Protein AF-R7U2C7-F1 (afdb_monomer)

Foldseek 3Di:
DVVVQVVCVVVVHDDDDDDDPCVVVPVPDDPVVVVVVCVVVVNDDDDDD

Organism: Capitella teleta (NCBI:txid283909)

Structure (mmCIF, N/CA/C/O backbone):
data_AF-R7U2C7-F1
#
_entry.id   AF-R7U2C7-F1
#
loop_
_atom_site.group_PDB
_atom_site.id
_atom_site.type_symbol
_atom_site.label_atom_id
_atom_site.label_alt_id
_atom_site.label_comp_id
_atom_site.label_asym_id
_atom_site.label_entity_id
_atom_site.label_seq_id
_atom_site.pdbx_PDB_ins_code
_atom_site.Cartn_x
_atom_site.Cartn_y
_atom_site.Cartn_z
_atom_site.occupancy
_atom_site.B_iso_or_equiv
_atom_site.auth_seq_id
_atom_site.auth_comp_id
_atom_site.auth_asym_id
_atom_site.auth_atom_id
_atom_site.pdbx_PDB_model_num
ATOM 1 N N . LEU A 1 1 ? -5.029 12.318 5.235 1.00 66.06 1 LEU A N 1
ATOM 2 C CA . LEU A 1 1 ? -5.681 11.006 5.024 1.00 66.06 1 LEU A CA 1
ATOM 3 C C . LEU A 1 1 ? -6.176 10.440 6.352 1.00 66.06 1 LEU A C 1
ATOM 5 O O . LEU A 1 1 ? -7.381 10.305 6.506 1.00 66.06 1 LEU A O 1
ATOM 9 N N . THR A 1 2 ? -5.287 10.276 7.335 1.00 74.25 2 THR A N 1
ATOM 10 C CA . THR A 1 2 ? -5.597 9.839 8.711 1.00 74.25 2 THR A CA 1
ATOM 11 C C . THR A 1 2 ? -6.763 10.600 9.346 1.00 74.25 2 THR A C 1
ATOM 13 O O . THR A 1 2 ? -7.726 9.978 9.763 1.00 74.25 2 THR A O 1
ATOM 16 N N . ASN A 1 3 ? -6.772 11.939 9.289 1.00 76.94 3 ASN A N 1
ATOM 17 C CA . ASN A 1 3 ? -7.871 12.736 9.862 1.00 76.94 3 ASN A CA 1
ATOM 18 C C . ASN A 1 3 ? -9.238 12.478 9.203 1.00 76.94 3 ASN A C 1
ATOM 20 O O . ASN A 1 3 ? -10.264 12.600 9.859 1.00 76.94 3 ASN A O 1
ATOM 24 N N . LYS A 1 4 ? -9.267 12.126 7.909 1.00 80.56 4 LYS A N 1
ATOM 25 C CA . LYS A 1 4 ? -10.517 11.793 7.203 1.00 80.56 4 LYS A CA 1
ATOM 26 C C . LYS A 1 4 ? -11.044 10.432 7.650 1.00 80.56 4 LYS A C 1
ATOM 28 O O . LYS A 1 4 ? -12.236 10.307 7.892 1.00 80.56 4 LYS A O 1
ATOM 33 N N . ILE A 1 5 ? -10.147 9.456 7.787 1.00 80.81 5 ILE A N 1
ATOM 34 C CA . ILE A 1 5 ? -10.473 8.106 8.256 1.00 80.81 5 ILE A CA 1
ATOM 35 C C . ILE A 1 5 ? -10.932 8.154 9.718 1.00 80.81 5 ILE A C 1
ATOM 37 O O . ILE A 1 5 ? -11.995 7.625 10.020 1.00 80.81 5 ILE A O 1
ATOM 41 N N . SER A 1 6 ? -10.212 8.865 10.596 1.00 83.56 6 SER A N 1
ATOM 42 C CA . SER A 1 6 ? -10.635 9.084 11.987 1.00 83.56 6 SER A CA 1
ATOM 43 C C . SER A 1 6 ? -12.003 9.751 12.065 1.00 83.56 6 SER A C 1
ATOM 45 O O . SER A 1 6 ? -12.877 9.246 12.750 1.00 83.56 6 SER A O 1
ATOM 47 N N . ALA A 1 7 ? -12.245 10.811 11.289 1.00 88.00 7 ALA A N 1
ATOM 48 C CA . ALA A 1 7 ? -13.545 11.473 11.307 1.00 88.00 7 ALA A CA 1
ATOM 49 C C . ALA A 1 7 ? -14.687 10.563 10.809 1.00 88.00 7 ALA A C 1
ATOM 51 O O . ALA A 1 7 ? -15.811 10.690 11.281 1.00 88.00 7 ALA A O 1
ATOM 52 N N . SER A 1 8 ? -14.436 9.680 9.838 1.00 84.81 8 SER A N 1
ATOM 53 C CA . SER A 1 8 ? -15.425 8.699 9.369 1.00 84.81 8 SER A CA 1
ATOM 54 C C . SER A 1 8 ? -15.680 7.594 10.400 1.00 84.81 8 SER A C 1
ATOM 56 O O . SER A 1 8 ? -16.837 7.258 10.645 1.00 84.81 8 SER A O 1
ATOM 58 N N . LEU A 1 9 ? -14.634 7.109 11.076 1.00 84.06 9 LEU A N 1
ATOM 59 C CA . LEU A 1 9 ? -14.751 6.203 1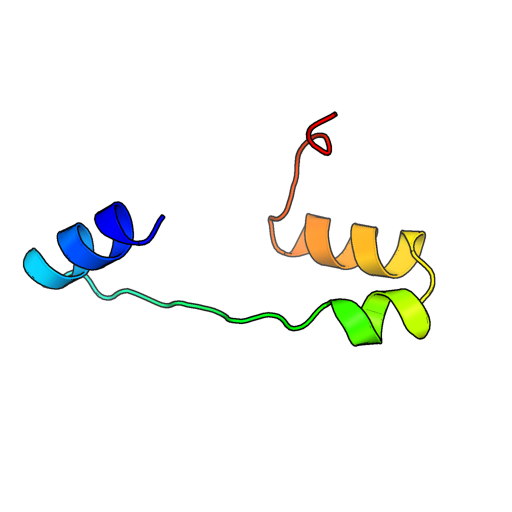2.223 1.00 84.06 9 LEU A CA 1
ATOM 60 C C . LEU A 1 9 ? -15.577 6.827 13.356 1.00 84.06 9 LEU A C 1
ATOM 62 O O . LEU A 1 9 ? -16.498 6.185 13.856 1.00 84.06 9 LEU A O 1
ATOM 66 N N . ASP A 1 10 ? -15.313 8.091 13.698 1.00 90.75 10 ASP A N 1
ATOM 67 C CA . ASP A 1 10 ? -16.041 8.830 14.739 1.00 90.75 10 ASP A CA 1
ATOM 68 C C . ASP A 1 10 ? -17.535 8.996 14.403 1.00 90.75 10 ASP A C 1
ATOM 70 O O . ASP A 1 10 ? -18.376 9.073 15.297 1.00 90.75 10 ASP A O 1
ATOM 74 N N . ARG A 1 11 ? -17.891 9.019 13.110 1.00 93.88 11 ARG A N 1
ATOM 75 C CA . ARG A 1 11 ? -19.284 9.064 12.628 1.00 93.88 11 ARG A CA 1
ATOM 76 C C . ARG A 1 11 ? -19.954 7.687 12.542 1.00 93.88 11 ARG A C 1
ATOM 78 O O . ARG A 1 11 ? -21.113 7.610 12.142 1.00 93.88 11 ARG A O 1
ATOM 85 N N . GLY A 1 12 ? -19.253 6.609 12.897 1.00 88.25 12 GLY A N 1
ATOM 86 C CA . GLY A 1 12 ? -19.747 5.237 12.760 1.00 88.25 12 GLY A CA 1
ATOM 87 C C . GLY A 1 12 ? -19.810 4.747 11.309 1.00 88.25 12 GLY A C 1
ATOM 88 O O . GLY A 1 12 ? -20.488 3.761 11.022 1.00 88.25 12 GLY A O 1
ATOM 89 N N . GLU A 1 13 ? -19.125 5.420 10.380 1.00 88.94 13 GLU A N 1
ATOM 90 C CA . GLU A 1 13 ? -19.034 4.976 8.991 1.00 88.94 13 GLU A CA 1
ATOM 91 C C . GLU A 1 13 ? -18.092 3.769 8.896 1.00 88.94 13 GLU A C 1
ATOM 93 O O . GLU A 1 13 ? -16.991 3.757 9.453 1.00 88.94 13 GLU A O 1
ATOM 98 N N . SER A 1 14 ? -18.502 2.749 8.141 1.00 80.25 14 SER A N 1
ATOM 99 C CA . SER A 1 14 ? -17.630 1.613 7.843 1.00 80.25 14 SER A CA 1
ATOM 100 C C . SER A 1 14 ? -16.468 2.073 6.962 1.00 80.25 14 SER A C 1
ATOM 102 O O . SER A 1 14 ? -16.657 2.414 5.795 1.00 80.25 14 SER A O 1
ATOM 104 N N . CYS A 1 15 ? -15.265 2.083 7.531 1.00 77.31 15 CYS A N 1
ATOM 105 C CA . CYS A 1 15 ? -14.033 2.448 6.840 1.00 77.31 15 CYS A CA 1
ATOM 106 C C . CYS A 1 15 ? -13.234 1.191 6.484 1.00 77.31 15 CYS A C 1
ATOM 108 O O . CYS A 1 15 ? -13.090 0.293 7.312 1.00 77.31 15 CYS A O 1
ATOM 110 N N . LEU A 1 16 ? -12.680 1.144 5.270 1.00 72.06 16 LEU A N 1
ATOM 111 C CA . LEU A 1 16 ? -11.750 0.103 4.832 1.00 72.06 16 LEU A CA 1
ATOM 112 C C . LEU A 1 16 ? -10.437 0.764 4.412 1.00 72.06 16 LEU A C 1
ATOM 114 O O . LEU A 1 16 ? -10.429 1.618 3.525 1.00 72.06 16 LEU A O 1
ATOM 118 N N . GLU A 1 17 ? -9.334 0.361 5.037 1.00 70.50 17 GLU A N 1
ATOM 119 C CA . GLU A 1 17 ? -7.989 0.806 4.678 1.00 70.50 17 GLU A CA 1
ATOM 120 C C . GLU A 1 17 ? -7.200 -0.370 4.098 1.00 70.50 17 GLU A C 1
ATOM 122 O O . GLU A 1 17 ? -7.184 -1.464 4.661 1.00 70.50 17 GLU A O 1
ATOM 127 N N . VAL A 1 18 ? -6.565 -0.150 2.946 1.00 75.00 18 VAL A N 1
ATOM 128 C CA . VAL A 1 18 ? -5.762 -1.161 2.252 1.00 75.00 18 VAL A CA 1
ATOM 129 C C . VAL A 1 18 ? -4.317 -0.686 2.219 1.00 75.00 18 VAL A C 1
ATOM 131 O O . VAL A 1 18 ? -3.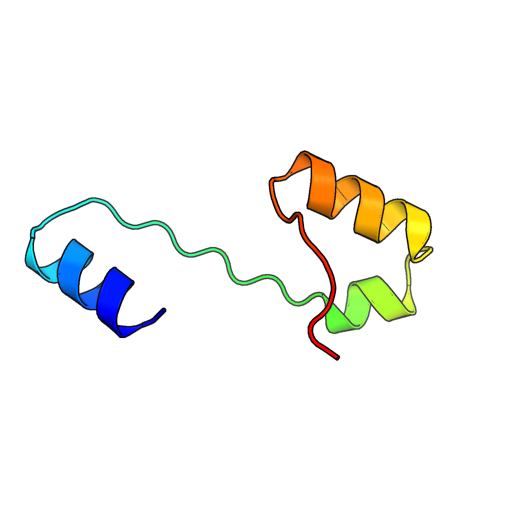983 0.271 1.521 1.00 75.00 18 VAL A O 1
ATOM 134 N N . PHE A 1 19 ? -3.452 -1.377 2.958 1.00 76.44 19 PHE A N 1
ATOM 135 C CA . PHE A 1 19 ? -2.013 -1.138 2.933 1.00 76.44 19 PHE A CA 1
ATOM 136 C C . PHE A 1 19 ? -1.376 -1.959 1.810 1.00 76.44 19 PHE A C 1
ATOM 138 O O . PHE A 1 19 ? -1.393 -3.188 1.834 1.00 76.44 19 PHE A O 1
ATOM 145 N N . LEU A 1 20 ? -0.811 -1.269 0.819 1.00 77.44 20 LEU A N 1
ATOM 146 C CA . LEU A 1 20 ? -0.090 -1.871 -0.300 1.00 77.44 20 LEU A CA 1
ATOM 147 C C . LEU A 1 20 ? 1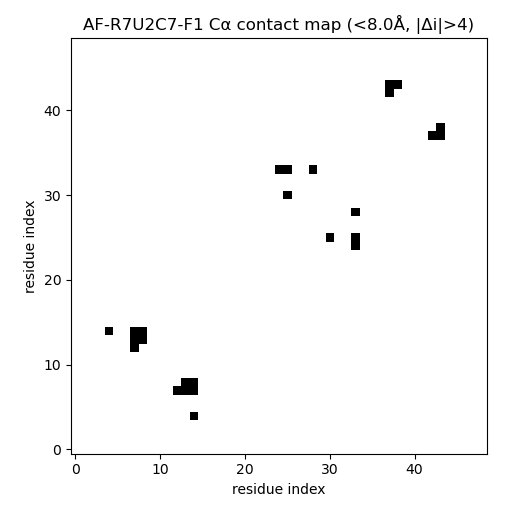.405 -1.576 -0.160 1.00 77.44 20 LEU A C 1
ATOM 149 O O . LEU A 1 20 ? 1.837 -0.441 -0.351 1.00 77.44 20 LEU A O 1
ATOM 153 N N . ASP A 1 21 ? 2.203 -2.605 0.127 1.00 83.06 21 ASP A N 1
ATOM 154 C CA . ASP A 1 21 ? 3.658 -2.520 -0.014 1.00 83.06 21 ASP A CA 1
ATOM 155 C C . ASP A 1 21 ? 4.035 -2.705 -1.490 1.00 83.06 21 ASP A C 1
ATOM 157 O O . ASP A 1 21 ? 4.214 -3.818 -1.987 1.00 83.06 21 ASP A O 1
ATOM 161 N N . LEU A 1 22 ? 4.116 -1.588 -2.212 1.00 81.44 22 LEU A N 1
ATOM 162 C CA . LEU A 1 22 ? 4.501 -1.586 -3.621 1.00 81.44 22 LEU A CA 1
ATOM 163 C C . LEU A 1 22 ? 6.016 -1.667 -3.824 1.00 81.44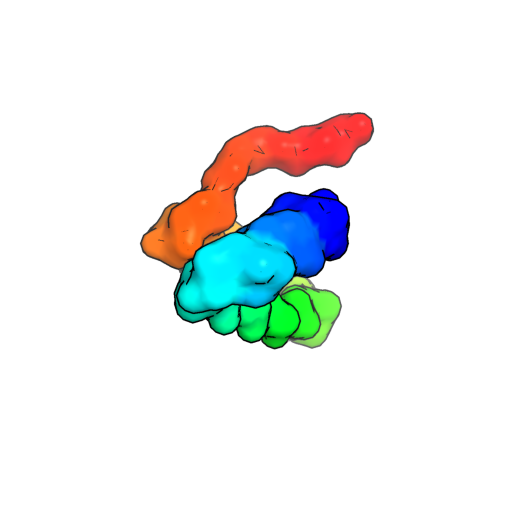 22 LEU A C 1
ATOM 165 O O . LEU A 1 22 ? 6.445 -1.908 -4.949 1.00 81.44 22 LEU A O 1
ATOM 169 N N . LYS A 1 23 ? 6.833 -1.502 -2.774 1.00 83.50 23 LYS A N 1
ATOM 170 C CA . LYS A 1 23 ? 8.294 -1.414 -2.906 1.00 83.50 23 LYS A CA 1
ATOM 171 C C . LYS A 1 23 ? 8.860 -2.654 -3.597 1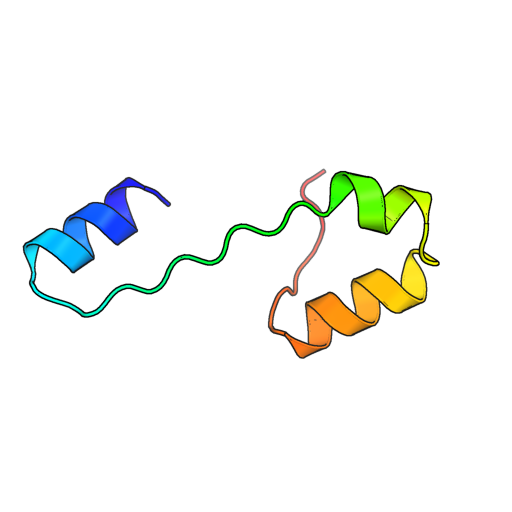.00 83.50 23 LYS A C 1
ATOM 173 O O . LYS A 1 23 ? 9.562 -2.538 -4.590 1.00 83.50 23 LYS A O 1
ATOM 178 N N . LYS A 1 24 ? 8.445 -3.842 -3.148 1.00 79.69 24 LYS A N 1
ATOM 179 C CA . LYS A 1 24 ? 8.840 -5.114 -3.779 1.00 79.69 24 LYS A CA 1
ATOM 180 C C . LYS A 1 24 ? 8.245 -5.315 -5.174 1.00 79.69 24 LYS A C 1
ATOM 182 O O . LYS A 1 24 ? 8.842 -5.999 -6.001 1.00 79.69 24 LYS A O 1
ATOM 187 N N . ALA A 1 25 ? 7.060 -4.764 -5.431 1.00 83.25 25 ALA A N 1
ATOM 188 C CA . ALA A 1 25 ? 6.385 -4.914 -6.716 1.00 83.25 25 ALA A CA 1
ATOM 189 C C . ALA A 1 25 ? 7.100 -4.124 -7.820 1.00 83.25 25 ALA A C 1
ATOM 191 O O . ALA A 1 25 ? 7.236 -4.645 -8.922 1.00 83.25 25 ALA A O 1
ATOM 192 N N . PHE A 1 26 ? 7.606 -2.926 -7.512 1.00 81.31 26 PHE A N 1
ATOM 193 C CA . PHE A 1 26 ? 8.403 -2.126 -8.448 1.00 81.31 26 PHE A CA 1
ATOM 194 C C . PHE A 1 26 ? 9.748 -2.776 -8.801 1.00 81.31 26 PHE A C 1
ATOM 196 O O . PHE A 1 26 ? 10.203 -2.631 -9.929 1.00 81.31 26 PHE A O 1
ATOM 203 N N . ASP A 1 27 ? 10.346 -3.535 -7.879 1.00 84.50 27 ASP A N 1
ATOM 204 C CA . ASP A 1 27 ? 11.613 -4.239 -8.128 1.00 84.50 27 ASP A CA 1
ATOM 205 C C . ASP A 1 27 ? 11.438 -5.525 -8.965 1.00 84.50 27 ASP A C 1
ATOM 207 O O . ASP A 1 27 ? 12.401 -6.032 -9.536 1.00 84.50 27 ASP A O 1
ATOM 211 N N . THR A 1 28 ? 10.220 -6.083 -9.022 1.00 85.81 28 THR A N 1
ATOM 212 C CA . THR A 1 28 ? 9.967 -7.440 -9.557 1.00 85.81 28 THR A CA 1
ATOM 213 C C . THR A 1 28 ? 9.078 -7.459 -10.803 1.00 85.81 28 THR A C 1
ATOM 215 O O . THR A 1 28 ? 9.130 -8.403 -11.591 1.00 85.81 28 THR A O 1
ATOM 218 N N . VAL A 1 29 ? 8.219 -6.455 -10.980 1.00 87.75 29 VAL A N 1
ATOM 219 C CA . VAL A 1 29 ? 7.230 -6.389 -12.061 1.00 87.75 29 VAL A CA 1
ATOM 220 C C . VAL A 1 29 ? 7.551 -5.206 -12.961 1.00 87.75 29 VAL A C 1
ATOM 222 O O . VAL A 1 29 ? 7.904 -4.137 -12.475 1.00 87.75 29 VAL A O 1
ATOM 225 N N . ASP A 1 30 ? 7.368 -5.384 -14.271 1.00 91.38 30 ASP A N 1
ATOM 226 C CA . ASP A 1 30 ? 7.457 -4.283 -15.228 1.00 91.38 30 ASP A CA 1
ATOM 227 C C . ASP A 1 30 ? 6.578 -3.095 -14.800 1.00 91.38 30 ASP A C 1
ATOM 229 O O . ASP A 1 30 ? 5.387 -3.244 -14.492 1.00 91.38 30 ASP A O 1
ATOM 233 N N . SER A 1 31 ? 7.178 -1.907 -14.811 1.00 85.62 31 SER A N 1
ATOM 234 C CA . SER A 1 31 ? 6.554 -0.672 -14.347 1.00 85.62 31 SER A CA 1
ATOM 235 C C . SER A 1 31 ? 5.267 -0.351 -15.108 1.00 85.62 31 SER A C 1
ATOM 237 O O . SER A 1 31 ? 4.295 0.088 -14.498 1.00 85.62 31 SER A O 1
ATOM 239 N N . GLY A 1 32 ? 5.210 -0.611 -16.418 1.00 89.44 32 GLY A N 1
ATOM 240 C CA . GLY A 1 32 ? 4.014 -0.383 -17.230 1.00 89.44 32 GLY A CA 1
ATOM 241 C C . GLY A 1 32 ? 2.868 -1.323 -16.852 1.00 89.44 32 GLY A C 1
ATOM 242 O O . GLY A 1 32 ? 1.721 -0.891 -16.710 1.00 89.44 32 GLY A O 1
ATOM 243 N N . ILE A 1 33 ? 3.172 -2.601 -16.607 1.00 91.12 33 ILE A N 1
ATOM 244 C CA . ILE A 1 33 ? 2.182 -3.587 -16.144 1.00 91.12 33 ILE A CA 1
ATOM 245 C C . ILE A 1 33 ? 1.652 -3.223 -14.750 1.00 91.12 33 ILE A C 1
ATOM 247 O O . ILE A 1 33 ? 0.439 -3.294 -14.516 1.00 91.12 33 ILE A O 1
ATOM 251 N N . LEU A 1 34 ? 2.537 -2.841 -13.824 1.00 90.06 34 LEU A N 1
ATOM 252 C CA . LEU A 1 34 ? 2.167 -2.453 -12.462 1.00 90.06 34 LEU A CA 1
ATOM 253 C C . LEU A 1 34 ? 1.288 -1.194 -12.457 1.00 90.06 34 LEU A C 1
ATOM 255 O O . LEU A 1 34 ? 0.212 -1.209 -11.857 1.00 90.06 34 LEU A O 1
ATOM 259 N N . LEU A 1 35 ? 1.688 -0.148 -13.186 1.00 88.75 35 LEU A N 1
ATOM 260 C CA . LEU A 1 35 ? 0.911 1.087 -13.323 1.00 88.75 35 LEU A CA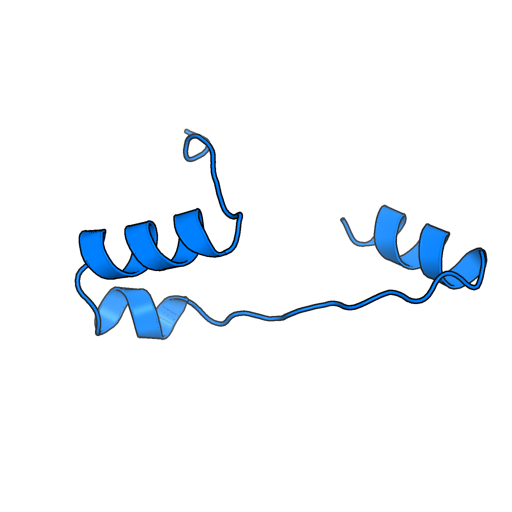 1
ATOM 261 C C . LEU A 1 35 ? -0.452 0.830 -13.974 1.00 88.75 35 LEU A C 1
ATOM 263 O O . LEU A 1 35 ? -1.472 1.284 -13.462 1.00 88.75 35 LEU A O 1
ATOM 267 N N . GLY A 1 36 ? -0.505 0.005 -15.023 1.0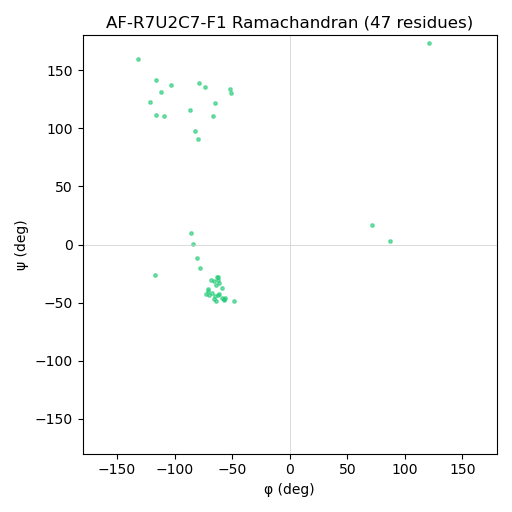0 91.62 36 GLY A N 1
ATOM 268 C CA . GLY A 1 36 ? -1.770 -0.380 -15.647 1.00 91.62 36 GLY A CA 1
ATOM 269 C C . GLY A 1 36 ? -2.713 -1.125 -14.692 1.00 91.62 36 GLY A C 1
ATOM 270 O O . GLY A 1 36 ? -3.932 -0.976 -14.783 1.00 91.62 36 GLY A O 1
ATOM 271 N N . LYS A 1 37 ? -2.186 -1.926 -13.753 1.00 90.25 37 LYS A N 1
ATOM 272 C CA . LYS A 1 37 ? -3.002 -2.552 -12.696 1.00 90.25 37 LYS A CA 1
ATOM 273 C C . LYS A 1 37 ? -3.506 -1.525 -11.686 1.00 90.25 37 LYS A C 1
ATOM 275 O O . LYS A 1 37 ? -4.673 -1.603 -11.307 1.00 90.25 37 LYS A O 1
ATOM 280 N N . LEU A 1 38 ? -2.661 -0.594 -11.255 1.00 88.88 38 LEU A N 1
ATOM 281 C CA . LEU A 1 38 ? -3.029 0.455 -10.301 1.00 88.88 38 LEU A CA 1
ATOM 282 C C . LEU A 1 38 ? -4.129 1.368 -10.868 1.00 88.88 38 LEU A C 1
ATOM 284 O O . LEU A 1 38 ? -5.142 1.578 -10.199 1.00 88.88 38 LEU A O 1
ATOM 288 N N . GLU A 1 39 ? -4.014 1.769 -12.135 1.00 90.94 39 GLU A N 1
ATOM 289 C CA . GLU A 1 39 ? -5.038 2.548 -12.847 1.00 90.94 39 GLU A CA 1
ATOM 290 C C . GLU A 1 39 ? -6.406 1.854 -12.860 1.00 90.94 39 GLU A C 1
ATOM 292 O O . GLU A 1 39 ? -7.430 2.466 -12.529 1.00 90.94 39 GLU A O 1
ATOM 297 N N . ARG A 1 40 ? -6.430 0.548 -13.171 1.00 91.31 40 ARG A N 1
ATOM 298 C CA . ARG A 1 40 ? -7.661 -0.264 -13.146 1.00 91.31 40 ARG A CA 1
ATOM 299 C C . ARG A 1 40 ? -8.273 -0.383 -11.750 1.00 91.31 40 ARG A C 1
ATOM 301 O O . ARG A 1 40 ? -9.485 -0.524 -11.644 1.00 91.31 40 ARG A O 1
ATOM 308 N N . ASN A 1 41 ? -7.461 -0.291 -10.699 1.00 86.12 41 ASN A N 1
ATOM 309 C CA . ASN A 1 41 ? -7.917 -0.259 -9.306 1.00 86.12 41 ASN A CA 1
ATOM 310 C C . ASN A 1 41 ? -8.280 1.158 -8.823 1.00 86.12 41 ASN A C 1
ATOM 312 O O . ASN A 1 41 ? -8.524 1.362 -7.638 1.00 86.12 41 ASN A O 1
ATOM 316 N N . GLY A 1 42 ? -8.341 2.146 -9.722 1.00 84.19 42 GLY A N 1
ATOM 317 C CA . GLY A 1 42 ? -8.760 3.508 -9.392 1.00 84.19 42 GLY A CA 1
ATOM 318 C C . GLY A 1 42 ? -7.640 4.422 -8.896 1.00 84.19 42 GLY A C 1
ATOM 319 O O . GLY A 1 42 ? -7.912 5.583 -8.602 1.00 84.19 42 GLY A O 1
ATOM 320 N N . VAL A 1 43 ? -6.393 3.947 -8.857 1.00 86.12 43 VAL A N 1
ATOM 321 C CA . VAL A 1 43 ? -5.218 4.779 -8.569 1.00 86.12 43 VAL A CA 1
ATOM 322 C C . VAL A 1 43 ? -4.805 5.477 -9.865 1.00 86.12 43 VAL A C 1
ATOM 324 O O . VAL A 1 43 ? -4.172 4.869 -10.721 1.00 86.12 43 VAL A O 1
ATOM 327 N N . ARG A 1 44 ? -5.224 6.735 -10.035 1.00 82.94 44 ARG A N 1
ATOM 328 C CA . ARG A 1 44 ? -5.041 7.538 -11.258 1.00 82.94 44 ARG A CA 1
ATOM 329 C C . ARG A 1 44 ? -4.501 8.928 -10.920 1.00 82.94 44 ARG A C 1
ATOM 331 O O . ARG A 1 44 ? -4.699 9.407 -9.804 1.00 82.94 44 ARG A O 1
ATOM 338 N N . GLY A 1 45 ? -3.907 9.599 -11.904 1.00 79.12 45 GLY A N 1
ATOM 339 C CA . GLY A 1 45 ? -3.404 10.973 -11.791 1.00 79.12 45 GLY A CA 1
ATOM 340 C C . GLY A 1 45 ? -1.905 11.089 -12.064 1.00 79.12 45 GLY A C 1
ATOM 341 O O . GLY A 1 45 ? -1.214 10.089 -12.234 1.00 79.12 45 GLY A O 1
ATOM 342 N N . ASN A 1 46 ? -1.408 12.325 -12.121 1.00 70.81 46 ASN A N 1
ATOM 343 C CA . ASN A 1 46 ? 0.013 12.586 -12.339 1.00 70.81 46 ASN A CA 1
ATOM 344 C C . ASN A 1 46 ? 0.792 12.390 -11.035 1.00 70.81 46 ASN A C 1
ATOM 346 O O . ASN A 1 46 ? 0.348 12.835 -9.974 1.00 70.81 46 ASN A O 1
ATOM 350 N N . THR A 1 47 ? 1.969 11.770 -11.126 1.00 69.00 47 THR A N 1
ATOM 351 C CA . THR A 1 47 ? 2.961 11.789 -10.046 1.00 69.00 47 THR A CA 1
ATOM 352 C C . THR A 1 47 ? 3.215 13.240 -9.635 1.00 69.00 47 THR A C 1
ATOM 354 O O . THR A 1 47 ? 3.370 14.107 -10.497 1.00 69.00 47 THR A O 1
ATOM 357 N N . LEU A 1 48 ? 3.223 13.519 -8.328 1.00 62.31 48 LEU A N 1
ATOM 358 C CA . LEU A 1 48 ? 3.665 14.824 -7.841 1.00 62.31 48 LEU A CA 1
ATOM 359 C C . LEU A 1 48 ? 5.154 14.986 -8.172 1.00 62.31 48 LEU A C 1
ATOM 361 O O . LEU A 1 48 ? 5.957 14.148 -7.760 1.00 62.31 48 LEU A O 1
ATOM 365 N N . ASN A 1 49 ? 5.473 16.037 -8.931 1.00 44.41 49 ASN A N 1
ATOM 366 C CA . ASN A 1 49 ? 6.844 16.500 -9.159 1.00 44.41 49 ASN A CA 1
ATOM 367 C C . ASN A 1 49 ? 7.481 16.999 -7.861 1.00 44.41 49 ASN A C 1
ATOM 369 O O . ASN A 1 49 ? 6.750 17.627 -7.058 1.00 44.41 49 ASN A O 1
#

Mean predicted aligned error: 7.97 Å

Sequence (49 aa):
LTNKISASLDRGESCLEVFLDLKKAFDTVDSGILLGKLERNGVRGNTLN

Radius of gyr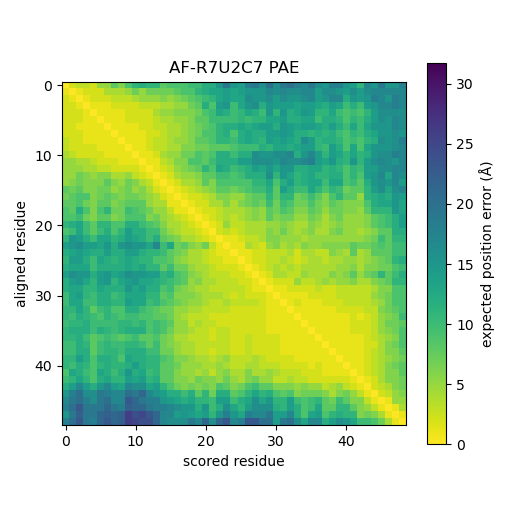ation: 14.55 Å; Cα contacts (8 Å, |Δi|>4): 13; chains: 1; bounding box: 31×24×32 Å

pLDDT: mean 81.93, std 9.02, range [44.41, 93.88]

Secondary structure (DSSP, 8-state):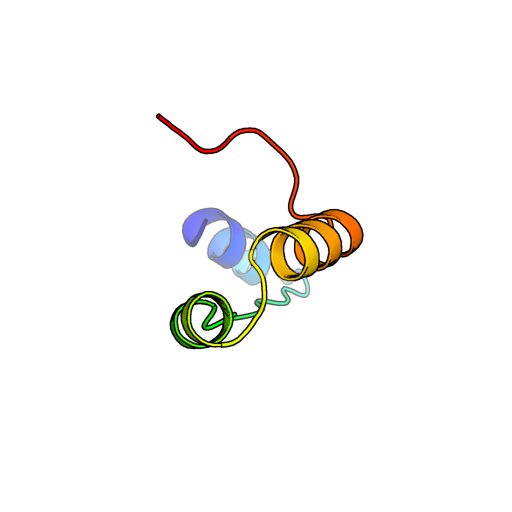
-HHHHHHHHHTT----------HHHHHHS-HHHHHHHHHHTT--SPPP-

Solvent-accessible surface area (backbone atoms only — not comparable to full-atom values): 3331 Å² total; per-residue (Å²): 110,68,69,58,53,51,54,36,50,76,71,68,43,94,80,86,86,84,91,77,82,52,71,66,48,63,79,74,42,61,65,68,63,54,48,55,51,39,42,75,72,69,55,75,82,80,81,85,128